Protein AF-A0A662IJX9-F1 (afdb_monomer)

Structure (mmCIF, N/CA/C/O backbone):
data_AF-A0A662IJX9-F1
#
_entry.id   AF-A0A662IJX9-F1
#
loop_
_atom_site.group_PDB
_atom_site.id
_atom_site.type_symbol
_atom_site.label_atom_id
_atom_site.label_alt_id
_atom_site.label_comp_id
_atom_site.label_asym_id
_atom_site.label_entity_id
_atom_site.label_seq_id
_atom_site.pdbx_PDB_ins_code
_atom_site.Cartn_x
_atom_site.Cartn_y
_atom_site.Cartn_z
_atom_site.occupancy
_atom_site.B_iso_or_equiv
_atom_site.auth_seq_id
_atom_site.auth_comp_id
_atom_site.auth_asym_id
_atom_site.auth_atom_id
_atom_site.pdbx_PDB_model_num
ATOM 1 N N . MET A 1 1 ? 21.585 -0.815 -17.573 1.00 58.47 1 MET A N 1
ATOM 2 C CA . MET A 1 1 ? 20.496 -1.356 -16.745 1.00 58.47 1 MET A CA 1
ATOM 3 C C . MET A 1 1 ? 19.668 -2.334 -17.558 1.00 58.47 1 MET A C 1
ATOM 5 O O . MET A 1 1 ? 19.307 -2.007 -18.688 1.00 58.47 1 MET A O 1
ATOM 9 N N . THR A 1 2 ? 19.449 -3.539 -17.035 1.00 69.50 2 THR A N 1
ATOM 10 C CA . THR A 1 2 ? 18.836 -4.675 -17.748 1.00 69.50 2 THR A CA 1
ATOM 11 C C . THR A 1 2 ? 17.418 -4.976 -17.242 1.00 69.50 2 THR A C 1
ATOM 13 O O . THR A 1 2 ? 17.057 -4.595 -16.134 1.00 69.50 2 THR A O 1
ATOM 16 N N . SER A 1 3 ? 16.603 -5.682 -18.041 1.00 74.12 3 SER A N 1
ATOM 17 C CA . SER A 1 3 ? 15.259 -6.160 -17.631 1.00 74.12 3 SER A CA 1
ATOM 18 C C . SER A 1 3 ? 15.310 -6.985 -16.339 1.00 74.12 3 SER A C 1
ATOM 20 O O . SER A 1 3 ? 14.391 -6.9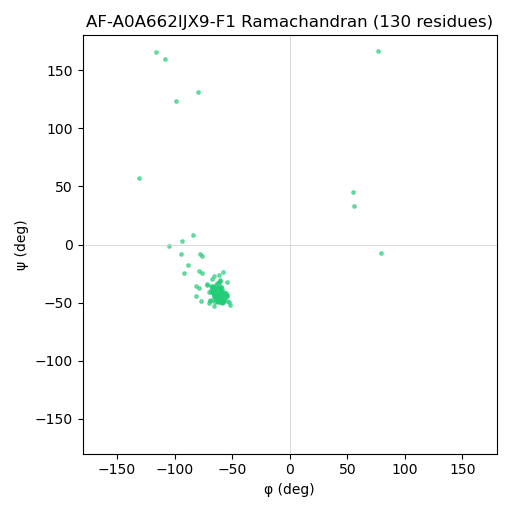37 -15.531 1.00 74.12 3 SER A O 1
ATOM 22 N N . LYS A 1 4 ? 16.415 -7.712 -16.132 1.00 81.88 4 LYS A N 1
ATOM 23 C CA . LYS A 1 4 ? 16.634 -8.572 -14.969 1.00 81.88 4 LYS A CA 1
ATOM 24 C C . LYS A 1 4 ? 16.713 -7.769 -13.663 1.00 81.88 4 LYS A C 1
ATOM 26 O O . LYS A 1 4 ? 16.021 -8.115 -12.718 1.00 81.88 4 LYS A O 1
ATOM 31 N N . GLU A 1 5 ? 17.468 -6.670 -13.654 1.00 86.69 5 GLU A N 1
ATOM 32 C CA . GLU A 1 5 ? 17.620 -5.794 -12.475 1.00 86.69 5 GLU A CA 1
ATOM 33 C C . GLU A 1 5 ? 16.283 -5.155 -12.062 1.00 86.69 5 GLU A C 1
ATOM 35 O O . GLU A 1 5 ? 15.976 -5.046 -10.880 1.00 86.69 5 GLU A O 1
ATOM 40 N N . PHE A 1 6 ? 15.444 -4.775 -13.036 1.00 88.19 6 PHE A N 1
ATOM 41 C CA . PHE A 1 6 ? 14.122 -4.211 -12.744 1.00 88.19 6 PHE A CA 1
ATOM 42 C C . PHE A 1 6 ? 13.170 -5.247 -12.136 1.00 88.19 6 PHE A C 1
ATOM 44 O O . PHE A 1 6 ? 12.411 -4.926 -11.225 1.00 88.19 6 PHE A O 1
ATOM 51 N N . ARG A 1 7 ? 13.212 -6.490 -12.629 1.00 91.31 7 ARG A N 1
ATOM 52 C CA . ARG A 1 7 ? 12.420 -7.595 -12.082 1.00 91.31 7 ARG A CA 1
ATOM 53 C C . ARG A 1 7 ? 12.817 -7.926 -10.647 1.00 91.31 7 ARG A C 1
ATOM 55 O O . ARG A 1 7 ? 11.932 -8.123 -9.825 1.00 91.31 7 ARG A O 1
ATOM 62 N N . GLU A 1 8 ? 14.114 -7.982 -10.361 1.00 92.88 8 GLU A N 1
ATOM 63 C CA . GLU A 1 8 ? 14.629 -8.212 -9.004 1.00 92.88 8 GLU A CA 1
ATOM 64 C C . GLU A 1 8 ? 14.160 -7.098 -8.058 1.00 92.88 8 GLU A C 1
ATOM 66 O O . GLU A 1 8 ? 13.531 -7.387 -7.049 1.00 92.88 8 GLU A O 1
ATOM 71 N N . MET A 1 9 ? 14.286 -5.829 -8.462 1.00 94.19 9 MET A N 1
ATOM 72 C CA . MET A 1 9 ? 13.771 -4.698 -7.679 1.00 94.19 9 MET A CA 1
ATOM 73 C C . MET A 1 9 ? 12.251 -4.769 -7.432 1.00 94.19 9 MET A C 1
ATOM 75 O O . MET A 1 9 ? 11.778 -4.396 -6.360 1.00 94.19 9 MET A O 1
ATOM 79 N N . LEU A 1 10 ? 11.466 -5.211 -8.420 1.00 95.00 10 LEU A N 1
ATOM 80 C CA . LEU A 1 10 ? 10.024 -5.415 -8.249 1.00 95.00 10 LEU A CA 1
ATOM 81 C C . LEU A 1 10 ? 9.713 -6.558 -7.272 1.00 95.00 10 LEU A C 1
ATOM 83 O O . LEU A 1 10 ? 8.739 -6.456 -6.528 1.00 95.00 10 LEU A O 1
ATOM 87 N N . ALA A 1 11 ? 10.517 -7.623 -7.271 1.00 95.62 11 ALA A N 1
ATOM 88 C CA . ALA A 1 11 ? 10.376 -8.726 -6.327 1.00 95.62 11 ALA A CA 1
ATOM 89 C C . ALA A 1 11 ? 10.679 -8.267 -4.892 1.00 95.62 11 ALA A C 1
ATOM 91 O O . ALA A 1 11 ? 9.842 -8.478 -4.017 1.00 95.62 11 ALA A O 1
ATOM 92 N N . ASP A 1 12 ? 11.788 -7.550 -4.688 1.00 96.31 12 ASP A N 1
ATOM 93 C CA . ASP A 1 12 ? 12.164 -6.978 -3.387 1.00 96.31 12 ASP A CA 1
ATOM 94 C C . ASP A 1 12 ? 11.077 -6.022 -2.865 1.00 96.31 12 ASP A C 1
ATOM 96 O O . ASP A 1 12 ? 10.697 -6.050 -1.695 1.00 96.31 12 ASP A O 1
ATOM 100 N N . PHE A 1 13 ? 10.516 -5.195 -3.755 1.00 97.00 13 PHE A N 1
ATOM 101 C CA . PHE A 1 13 ? 9.407 -4.306 -3.411 1.00 97.00 13 PHE A CA 1
ATOM 102 C C . PHE A 1 13 ? 8.183 -5.083 -2.919 1.00 97.00 13 PHE A C 1
ATOM 104 O O . PHE A 1 13 ? 7.569 -4.700 -1.925 1.00 97.00 13 PHE A O 1
ATOM 111 N N . VAL A 1 14 ? 7.806 -6.161 -3.612 1.00 97.00 14 VAL A N 1
ATOM 112 C CA . VAL A 1 14 ? 6.643 -6.975 -3.231 1.00 97.00 14 VAL A CA 1
ATOM 113 C C . VAL A 1 14 ? 6.882 -7.730 -1.928 1.00 97.00 14 VAL A C 1
ATOM 115 O O . VAL A 1 14 ? 5.951 -7.846 -1.135 1.00 97.00 14 VAL A O 1
ATOM 118 N N . GLU A 1 15 ? 8.106 -8.189 -1.671 1.00 97.50 15 GLU A N 1
ATOM 119 C CA . GLU A 1 15 ? 8.466 -8.833 -0.405 1.00 97.50 15 GLU A CA 1
ATOM 120 C C . GLU A 1 15 ? 8.234 -7.898 0.793 1.00 97.50 15 GLU A C 1
ATOM 122 O O . GLU A 1 15 ? 7.660 -8.315 1.800 1.00 97.50 15 GLU A O 1
ATOM 127 N N . GLU A 1 16 ? 8.585 -6.612 0.671 1.00 97.50 16 GLU A N 1
ATOM 128 C CA . GLU A 1 16 ? 8.284 -5.615 1.707 1.00 97.50 16 GLU A CA 1
ATOM 129 C C . GLU A 1 16 ? 6.810 -5.167 1.716 1.00 97.50 16 GLU A C 1
ATOM 131 O O . GLU A 1 16 ? 6.298 -4.726 2.749 1.00 97.50 16 GLU A O 1
ATOM 136 N N . PHE A 1 17 ? 6.107 -5.276 0.586 1.00 98.06 17 PHE A N 1
ATOM 137 C CA . PHE A 1 17 ? 4.718 -4.840 0.456 1.00 98.06 17 PHE A CA 1
ATOM 138 C C . PHE A 1 17 ? 3.702 -5.859 0.990 1.00 98.06 17 PHE A C 1
ATOM 140 O O . PHE A 1 17 ? 2.692 -5.472 1.582 1.00 98.06 17 PHE A O 1
ATOM 147 N N . ASP A 1 18 ? 3.965 -7.155 0.833 1.00 98.06 18 ASP A N 1
ATOM 148 C CA . ASP A 1 18 ? 3.066 -8.238 1.249 1.00 98.06 18 ASP A CA 1
ATOM 149 C C . ASP A 1 18 ? 2.672 -8.179 2.741 1.00 98.06 18 ASP A C 1
ATOM 151 O O . ASP A 1 18 ? 1.479 -8.289 3.048 1.00 98.06 18 ASP A O 1
ATOM 155 N N . PRO A 1 19 ? 3.595 -7.930 3.691 1.00 98.19 19 PRO A N 1
ATOM 156 C CA . PRO A 1 19 ? 3.233 -7.735 5.096 1.00 98.19 19 PRO A CA 1
ATOM 157 C C . PRO A 1 19 ? 2.288 -6.547 5.327 1.00 98.19 19 PRO A C 1
ATOM 159 O O . PRO A 1 19 ? 1.457 -6.579 6.234 1.00 98.19 19 PRO A O 1
ATOM 162 N N . ILE A 1 20 ? 2.369 -5.501 4.498 1.00 98.56 20 ILE A N 1
ATOM 163 C CA . ILE A 1 20 ? 1.464 -4.346 4.578 1.00 98.56 20 ILE A CA 1
ATOM 164 C C . ILE A 1 20 ? 0.056 -4.756 4.135 1.00 98.56 20 ILE A C 1
ATOM 166 O O . ILE A 1 20 ? -0.921 -4.382 4.784 1.00 98.56 20 ILE A O 1
ATOM 170 N N . LEU A 1 21 ? -0.072 -5.571 3.082 1.00 98.50 21 LEU A N 1
ATOM 171 C CA . LEU A 1 21 ? -1.366 -6.116 2.652 1.00 98.50 21 LEU A CA 1
ATOM 172 C C . LEU A 1 21 ? -2.013 -6.978 3.744 1.00 98.50 21 LEU A C 1
ATOM 174 O O . LEU A 1 21 ? -3.213 -6.859 3.987 1.00 98.50 21 LEU A O 1
ATOM 178 N N . GLN A 1 22 ? -1.223 -7.775 4.465 1.00 98.50 22 GLN A N 1
ATOM 179 C CA . GLN A 1 22 ? -1.721 -8.538 5.617 1.00 98.50 22 GLN A CA 1
ATOM 180 C C . GLN A 1 22 ? -2.233 -7.616 6.733 1.00 98.50 22 GLN A C 1
ATOM 182 O O . GLN A 1 22 ? -3.246 -7.910 7.367 1.00 98.50 22 GLN A O 1
ATOM 187 N N . LYS A 1 23 ? -1.582 -6.467 6.952 1.00 98.56 23 LYS A N 1
ATOM 188 C CA . LYS A 1 23 ? -2.050 -5.457 7.911 1.00 98.56 23 LYS A CA 1
ATOM 189 C C . LYS A 1 23 ? -3.374 -4.828 7.492 1.00 98.56 23 LYS A C 1
ATOM 191 O O . LYS A 1 23 ? -4.220 -4.605 8.355 1.00 98.56 23 LYS A O 1
ATOM 196 N N . PHE A 1 24 ? -3.596 -4.591 6.197 1.00 98.50 24 PHE A N 1
ATOM 197 C CA . PHE A 1 24 ? -4.913 -4.176 5.698 1.00 98.50 24 PHE A CA 1
ATOM 198 C C . PHE A 1 24 ? -5.994 -5.204 6.042 1.00 98.50 24 PHE A C 1
ATOM 200 O O . PHE A 1 24 ? -7.014 -4.837 6.619 1.00 98.50 24 PHE A O 1
ATOM 207 N N . GLU A 1 25 ? -5.762 -6.487 5.762 1.00 98.44 25 GLU A N 1
ATOM 208 C CA . GLU A 1 25 ? -6.704 -7.560 6.116 1.00 98.44 25 GLU A CA 1
ATOM 209 C C . GLU A 1 25 ? -6.962 -7.613 7.631 1.00 98.44 25 GLU A C 1
ATOM 211 O O . GLU A 1 25 ? -8.104 -7.757 8.082 1.00 98.44 25 GLU A O 1
ATOM 216 N N . GLU A 1 26 ? -5.906 -7.446 8.432 1.00 98.50 26 GLU A N 1
ATOM 217 C CA . GLU A 1 26 ? -5.990 -7.394 9.890 1.00 98.50 26 GLU A CA 1
ATOM 218 C C . GLU A 1 26 ? -6.851 -6.212 10.363 1.00 98.50 26 GLU A C 1
ATOM 220 O O . GLU A 1 26 ? -7.733 -6.391 11.210 1.00 98.50 26 GLU A O 1
ATOM 225 N N . PHE A 1 27 ? -6.646 -5.027 9.782 1.00 98.44 27 PHE A N 1
ATOM 226 C CA . PHE A 1 27 ? -7.444 -3.838 10.063 1.00 98.44 27 PHE A CA 1
ATOM 227 C C . PHE A 1 27 ? -8.914 -4.047 9.690 1.00 98.44 27 PHE A C 1
ATOM 229 O O . PHE A 1 27 ? -9.785 -3.787 10.515 1.00 98.44 27 PHE A O 1
ATOM 236 N N . LEU A 1 28 ? -9.211 -4.562 8.496 1.00 98.06 28 LEU A N 1
ATOM 237 C CA . LEU A 1 28 ? -10.589 -4.774 8.039 1.00 98.06 28 LEU A CA 1
ATOM 238 C C . LEU A 1 28 ? -11.353 -5.754 8.940 1.00 98.06 28 LEU A C 1
ATOM 240 O O .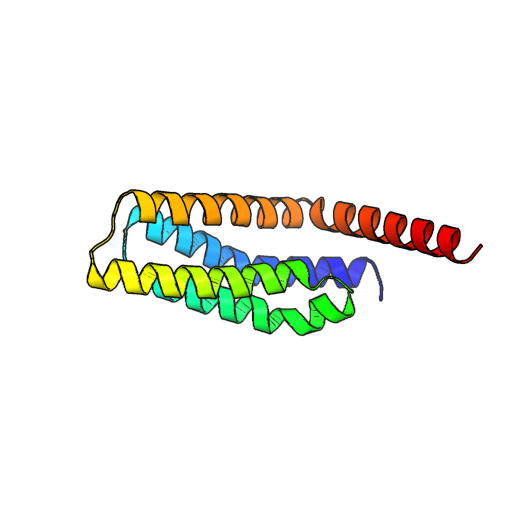 LEU A 1 28 ? -12.549 -5.587 9.192 1.00 98.06 28 LEU A O 1
ATOM 244 N N . LYS A 1 29 ? -10.645 -6.737 9.506 1.00 98.00 29 LYS A N 1
ATOM 245 C CA . LYS A 1 29 ? -11.209 -7.697 10.457 1.00 98.00 29 LYS A CA 1
ATOM 246 C C . LYS A 1 29 ? -11.388 -7.119 11.862 1.00 98.00 29 LYS A C 1
ATOM 248 O O . LYS A 1 29 ? -12.440 -7.315 12.470 1.00 98.00 29 LYS A O 1
ATOM 253 N N . LYS A 1 30 ? -10.355 -6.471 12.410 1.00 97.75 30 LYS A N 1
ATOM 254 C CA . LYS A 1 30 ? -10.311 -6.048 13.824 1.00 97.75 30 LYS A CA 1
ATOM 255 C C . LYS A 1 30 ? -10.829 -4.633 14.061 1.00 97.75 30 LYS A C 1
ATOM 257 O O . LYS A 1 30 ? -11.280 -4.340 15.162 1.00 97.75 30 LYS A O 1
ATOM 262 N N . LYS A 1 31 ? -10.778 -3.779 13.038 1.00 96.81 31 LYS A N 1
ATOM 263 C CA . LYS A 1 31 ? -11.130 -2.352 13.073 1.00 96.81 31 LYS A CA 1
ATOM 264 C C . LYS A 1 31 ? -10.345 -1.611 14.156 1.00 96.81 31 LYS A C 1
ATOM 266 O O . LYS A 1 31 ? -10.897 -0.836 14.930 1.00 96.81 31 LYS A O 1
ATOM 271 N N . ASP A 1 32 ? -9.047 -1.889 14.218 1.00 97.62 32 ASP A N 1
ATOM 272 C CA . ASP A 1 32 ? -8.136 -1.335 15.216 1.00 97.62 32 ASP A CA 1
ATOM 273 C C . ASP A 1 32 ? -7.359 -0.140 14.638 1.00 97.62 32 ASP A C 1
ATOM 275 O O . ASP A 1 32 ? -6.683 -0.243 13.612 1.00 97.62 32 ASP A O 1
ATOM 279 N N . LEU A 1 33 ? -7.455 1.012 15.304 1.00 97.12 33 LEU A N 1
ATOM 280 C CA . LEU A 1 33 ? -6.807 2.251 14.873 1.00 97.12 33 LEU A CA 1
ATOM 281 C C . LEU A 1 33 ? -5.279 2.196 14.911 1.00 97.12 33 LEU A C 1
ATOM 283 O O . LEU A 1 33 ? -4.634 2.929 14.157 1.00 97.12 33 LEU A O 1
ATOM 287 N N . ASP A 1 34 ? -4.690 1.370 15.772 1.00 98.06 34 ASP A N 1
ATOM 288 C CA . ASP A 1 34 ? -3.238 1.240 15.824 1.00 98.06 34 ASP A CA 1
ATOM 289 C C . ASP A 1 34 ? -2.719 0.485 14.596 1.00 98.06 34 ASP A C 1
ATOM 291 O O . ASP A 1 34 ? -1.700 0.883 14.029 1.00 98.06 34 ASP A O 1
ATOM 295 N N . ILE A 1 35 ? -3.487 -0.484 14.084 1.00 98.56 35 ILE A N 1
ATOM 296 C CA . ILE A 1 35 ? -3.186 -1.165 12.816 1.00 98.56 35 ILE A CA 1
ATOM 297 C C . ILE A 1 35 ? -3.302 -0.185 11.642 1.00 98.56 35 ILE A C 1
ATOM 299 O O . ILE A 1 35 ? -2.412 -0.126 10.798 1.00 98.56 35 ILE A O 1
ATOM 303 N N . ALA A 1 36 ? -4.348 0.648 11.607 1.00 98.12 36 ALA A N 1
ATOM 304 C CA . ALA A 1 36 ? -4.496 1.687 10.581 1.00 98.12 36 ALA A CA 1
ATOM 305 C C . ALA A 1 36 ? -3.307 2.671 10.558 1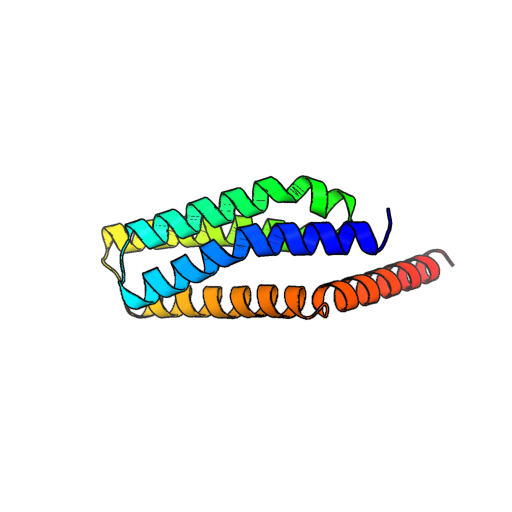.00 98.12 36 ALA A C 1
ATOM 307 O O . ALA A 1 36 ? -2.797 3.035 9.493 1.00 98.12 36 ALA A O 1
ATOM 308 N N . ARG A 1 37 ? -2.812 3.061 11.741 1.00 98.31 37 ARG A N 1
ATOM 309 C CA . ARG A 1 37 ? -1.623 3.917 11.878 1.00 98.31 37 ARG A CA 1
ATOM 310 C C . ARG A 1 37 ? -0.348 3.210 11.413 1.00 98.31 37 ARG A C 1
ATOM 312 O O . ARG A 1 37 ? 0.507 3.838 10.779 1.00 98.31 37 ARG A O 1
ATOM 319 N N . GLU A 1 38 ? -0.219 1.924 11.726 1.00 98.50 38 GLU A N 1
ATOM 320 C CA . GLU A 1 38 ? 0.900 1.088 11.294 1.00 98.50 38 GLU A CA 1
ATOM 321 C C . GLU A 1 38 ? 0.941 0.983 9.763 1.00 98.50 38 GLU A C 1
ATOM 323 O O . GLU A 1 38 ? 1.972 1.303 9.171 1.00 98.50 38 GLU A O 1
ATOM 328 N N . ILE A 1 39 ? -0.191 0.676 9.114 1.00 98.69 39 ILE A N 1
ATOM 329 C CA . ILE A 1 39 ? -0.331 0.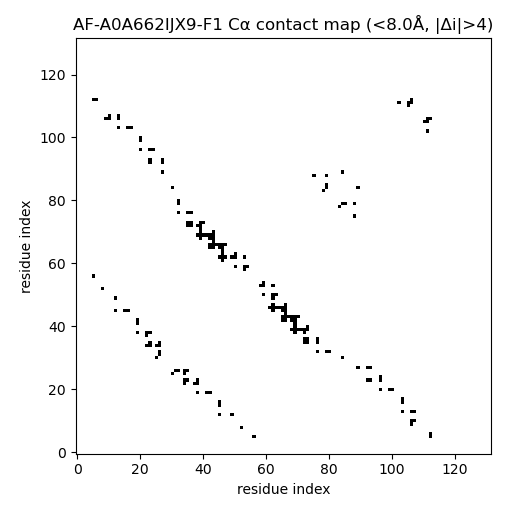642 7.646 1.00 98.69 39 ILE A CA 1
ATOM 330 C C . ILE A 1 39 ? 0.172 1.944 7.017 1.00 98.69 39 ILE A C 1
ATOM 332 O O . ILE A 1 39 ? 1.020 1.913 6.125 1.00 98.69 39 ILE A O 1
ATOM 336 N N . SER A 1 40 ? -0.315 3.092 7.501 1.00 98.56 40 SER A N 1
ATOM 337 C CA . SER A 1 40 ? 0.116 4.411 7.020 1.00 98.56 40 SER A CA 1
ATOM 338 C C . SER A 1 40 ? 1.639 4.561 7.072 1.00 98.56 40 SER A C 1
ATOM 340 O O . SER A 1 40 ? 2.273 4.966 6.099 1.00 98.56 40 SER A O 1
ATOM 342 N N . SER A 1 41 ? 2.232 4.227 8.218 1.00 98.56 41 SER A N 1
ATOM 343 C CA . SER A 1 41 ? 3.669 4.392 8.455 1.00 98.56 41 SER A CA 1
ATOM 344 C C . SER A 1 41 ? 4.502 3.467 7.564 1.00 98.56 41 SER A C 1
ATOM 346 O O . SER A 1 41 ? 5.516 3.892 7.009 1.00 98.56 41 SER A O 1
ATOM 348 N N . LEU A 1 42 ? 4.053 2.222 7.389 1.00 98.56 42 LEU A N 1
ATOM 349 C CA . LEU A 1 42 ? 4.701 1.236 6.530 1.00 98.56 42 LEU A CA 1
ATOM 350 C C . LEU A 1 42 ? 4.642 1.642 5.053 1.00 98.56 42 LEU A C 1
ATOM 352 O O . LEU A 1 42 ? 5.661 1.567 4.374 1.00 98.56 42 LEU A O 1
ATOM 356 N N . LEU A 1 43 ? 3.505 2.150 4.567 1.00 98.56 43 LEU A N 1
ATOM 357 C CA . LEU A 1 43 ? 3.364 2.628 3.185 1.00 98.56 43 LEU A CA 1
ATOM 358 C C . LEU A 1 43 ? 4.267 3.828 2.882 1.00 98.56 43 LEU A C 1
ATOM 360 O O . LEU A 1 43 ? 4.939 3.855 1.849 1.00 98.56 43 LEU A O 1
ATOM 364 N N . ILE A 1 44 ? 4.323 4.801 3.799 1.00 98.62 44 ILE A N 1
ATOM 365 C CA . ILE A 1 44 ? 5.226 5.955 3.687 1.00 98.62 44 ILE A CA 1
ATOM 366 C C . ILE A 1 44 ? 6.674 5.473 3.599 1.00 98.62 44 ILE A C 1
ATOM 368 O O . ILE A 1 44 ? 7.419 5.907 2.718 1.00 98.62 44 ILE A O 1
ATOM 372 N N . ARG A 1 45 ? 7.065 4.556 4.492 1.00 98.31 45 ARG A N 1
ATOM 373 C CA . ARG A 1 45 ? 8.416 3.997 4.519 1.00 98.31 45 ARG A CA 1
ATOM 374 C C . ARG A 1 45 ? 8.736 3.247 3.228 1.00 98.31 45 ARG A C 1
ATOM 376 O O . ARG A 1 45 ? 9.773 3.530 2.641 1.00 98.31 45 ARG A O 1
ATOM 383 N N . LEU A 1 46 ? 7.851 2.365 2.767 1.00 97.94 46 LEU A N 1
ATOM 384 C CA . LEU A 1 46 ? 8.024 1.606 1.526 1.00 97.94 46 LEU A CA 1
ATOM 385 C C . LEU A 1 46 ? 8.224 2.545 0.328 1.00 97.94 46 LEU A C 1
ATOM 387 O O . LEU A 1 46 ? 9.170 2.388 -0.445 1.00 97.94 46 LEU A O 1
ATOM 391 N N . GLY A 1 47 ? 7.375 3.572 0.212 1.00 96.94 47 GLY A N 1
ATOM 392 C CA . GLY A 1 47 ? 7.481 4.579 -0.840 1.00 96.94 47 GLY A CA 1
ATOM 393 C C . GLY A 1 47 ? 8.833 5.296 -0.841 1.00 96.94 47 GLY A C 1
ATOM 394 O O . GLY A 1 47 ? 9.439 5.447 -1.899 1.00 96.94 47 GLY A O 1
ATOM 395 N N . ILE A 1 48 ? 9.342 5.686 0.332 1.00 97.12 48 ILE A N 1
ATOM 396 C CA . ILE A 1 48 ? 10.645 6.356 0.471 1.00 97.12 48 ILE A CA 1
ATOM 397 C C . ILE A 1 48 ? 11.805 5.397 0.169 1.00 97.12 48 ILE A C 1
ATOM 399 O O . ILE A 1 48 ? 12.700 5.758 -0.598 1.00 97.12 48 ILE A O 1
ATOM 403 N N . SER A 1 49 ? 11.789 4.187 0.739 1.00 96.81 49 SER A N 1
ATOM 404 C CA . SER A 1 49 ? 12.872 3.199 0.615 1.00 96.81 49 SER A CA 1
ATOM 405 C C . SER A 1 49 ? 13.183 2.867 -0.843 1.00 96.81 49 SER A C 1
ATOM 407 O O . SER A 1 49 ? 14.346 2.808 -1.237 1.00 96.81 49 SER A O 1
ATOM 409 N N . PHE A 1 50 ? 12.144 2.716 -1.665 1.00 95.44 50 PHE A N 1
ATOM 410 C CA . PHE A 1 50 ? 12.284 2.307 -3.060 1.00 95.44 50 PHE A CA 1
ATOM 411 C C . PHE A 1 50 ? 12.339 3.477 -4.048 1.00 95.44 50 PHE A C 1
ATOM 413 O O . PHE A 1 50 ? 12.642 3.268 -5.225 1.00 95.44 50 PHE A O 1
ATOM 420 N N . GLN A 1 51 ? 12.089 4.717 -3.605 1.00 92.94 51 GLN A N 1
ATOM 421 C CA . GLN A 1 51 ? 11.966 5.880 -4.493 1.00 92.94 51 GLN A CA 1
ATOM 422 C C . GLN A 1 51 ? 13.187 6.058 -5.399 1.00 92.94 51 GLN A C 1
ATOM 424 O O . GLN A 1 51 ? 13.044 6.338 -6.591 1.00 92.94 51 GLN A O 1
ATOM 429 N N . ARG A 1 52 ? 14.393 5.917 -4.837 1.00 91.44 52 ARG A N 1
ATOM 430 C CA . ARG A 1 52 ? 15.638 6.087 -5.590 1.00 91.44 52 ARG A CA 1
ATOM 431 C C . ARG A 1 52 ? 15.783 5.008 -6.661 1.00 91.44 52 ARG A C 1
ATOM 433 O O . ARG A 1 52 ? 15.935 5.361 -7.828 1.00 91.44 52 ARG A O 1
ATOM 440 N N . SER A 1 53 ? 15.673 3.739 -6.276 1.00 90.88 53 SER A N 1
ATOM 441 C CA . SER A 1 53 ? 15.821 2.598 -7.185 1.00 90.88 53 SER A CA 1
ATOM 442 C C . SER A 1 53 ? 14.809 2.685 -8.330 1.00 90.88 53 SER A C 1
ATOM 444 O O . SER A 1 53 ? 15.172 2.691 -9.502 1.00 90.88 53 SER A O 1
ATOM 446 N N . PHE A 1 54 ? 13.535 2.930 -8.023 1.00 91.31 54 PHE A N 1
ATOM 447 C CA . PHE A 1 54 ? 12.499 3.081 -9.047 1.00 91.31 54 PHE A CA 1
ATOM 448 C C . PHE A 1 54 ? 12.719 4.296 -9.960 1.00 91.31 54 PHE A C 1
ATOM 450 O O . PHE A 1 54 ? 12.432 4.239 -11.161 1.00 91.31 54 PHE A O 1
ATOM 457 N N . LYS A 1 55 ? 13.262 5.400 -9.432 1.00 89.38 55 LYS A N 1
ATOM 458 C CA . LYS A 1 55 ? 13.610 6.583 -10.231 1.00 89.38 55 LYS A CA 1
ATOM 459 C C . LYS A 1 55 ? 14.758 6.308 -11.203 1.00 89.38 55 LYS A C 1
ATOM 461 O O . LYS A 1 55 ? 14.701 6.803 -12.327 1.00 89.38 55 LYS A O 1
ATOM 466 N N . GLU A 1 56 ? 15.748 5.504 -10.820 1.00 88.56 56 GLU A N 1
ATOM 467 C CA . GLU A 1 56 ? 16.832 5.066 -11.715 1.00 88.56 56 GLU A CA 1
ATOM 468 C C . GLU A 1 56 ? 16.270 4.271 -12.912 1.00 88.56 56 GLU A C 1
ATOM 470 O O . GLU A 1 56 ? 16.731 4.429 -14.043 1.00 88.56 56 GLU A O 1
ATOM 475 N N . HIS A 1 57 ? 15.163 3.549 -12.711 1.00 84.50 57 HIS A N 1
ATOM 476 C CA . HIS A 1 57 ? 14.394 2.881 -13.769 1.00 84.50 57 HIS A CA 1
ATOM 477 C C . HIS A 1 57 ? 13.371 3.781 -14.491 1.00 84.50 57 HIS A C 1
ATOM 479 O O . HIS A 1 57 ? 12.597 3.292 -15.309 1.00 84.50 57 HIS A O 1
ATOM 485 N N . SER A 1 58 ? 13.355 5.099 -14.250 1.00 83.50 58 SER A N 1
ATOM 486 C CA . SER A 1 58 ? 12.347 6.031 -14.797 1.00 83.50 58 SER A CA 1
ATOM 487 C C . SER A 1 58 ? 10.896 5.637 -14.467 1.00 83.50 58 SER A C 1
ATOM 489 O O . SER A 1 58 ? 9.979 5.868 -15.263 1.00 83.50 58 SER A O 1
ATOM 491 N N . HIS A 1 59 ? 10.683 5.041 -13.290 1.00 82.56 59 HIS A N 1
ATOM 492 C CA . HIS A 1 59 ? 9.402 4.485 -12.857 1.00 82.56 59 HIS A CA 1
ATOM 493 C C . HIS A 1 59 ? 8.989 4.944 -11.451 1.00 82.56 59 HIS A C 1
ATOM 495 O O . HIS A 1 59 ? 8.743 4.146 -10.562 1.00 82.56 59 HIS A O 1
ATOM 501 N N . SER A 1 60 ? 8.882 6.249 -11.211 1.00 85.88 60 SER A N 1
ATOM 502 C CA . SER A 1 60 ? 8.616 6.777 -9.860 1.00 85.88 60 SER A CA 1
ATOM 503 C C . SER A 1 60 ? 7.160 6.683 -9.386 1.00 85.88 60 SER A C 1
ATOM 505 O O . SER A 1 60 ? 6.877 7.014 -8.236 1.00 85.88 60 SER A O 1
ATOM 507 N N . VAL A 1 61 ? 6.222 6.303 -10.260 1.00 90.81 61 VAL A N 1
ATOM 508 C CA . VAL A 1 61 ? 4.786 6.381 -9.947 1.00 90.81 61 VAL A CA 1
ATOM 509 C C . VAL A 1 61 ? 4.387 5.401 -8.847 1.00 90.81 61 VAL A C 1
ATOM 511 O O . VAL A 1 61 ? 3.665 5.796 -7.945 1.00 90.81 61 VAL A O 1
ATOM 514 N N . LEU A 1 62 ? 4.912 4.170 -8.855 1.00 93.25 62 LEU A N 1
ATOM 515 C CA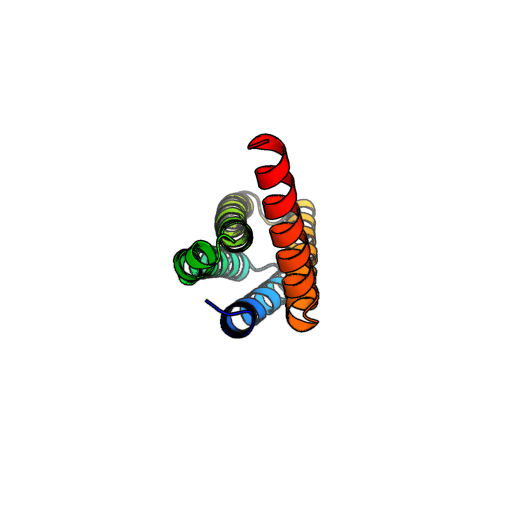 . LEU A 1 62 ? 4.539 3.158 -7.861 1.00 93.25 62 LEU A CA 1
ATOM 516 C C . LEU A 1 62 ? 4.922 3.592 -6.443 1.00 93.25 62 LEU A C 1
ATOM 518 O O . LEU A 1 62 ? 4.093 3.590 -5.538 1.00 93.25 62 LEU A O 1
ATOM 522 N N . THR A 1 63 ? 6.168 4.031 -6.271 1.00 95.25 63 THR A N 1
ATOM 523 C CA . THR A 1 63 ? 6.694 4.485 -4.980 1.00 95.25 63 THR A CA 1
ATOM 524 C C . THR A 1 63 ? 6.008 5.762 -4.500 1.00 95.25 63 THR A C 1
ATOM 526 O O . THR A 1 63 ? 5.743 5.904 -3.309 1.00 95.25 63 THR A O 1
ATOM 529 N N . ALA A 1 64 ? 5.671 6.672 -5.423 1.00 95.50 64 ALA A N 1
ATOM 530 C CA . ALA A 1 64 ? 4.905 7.874 -5.102 1.00 95.50 64 ALA A CA 1
ATOM 531 C C . ALA A 1 64 ? 3.483 7.526 -4.638 1.00 95.50 64 ALA A C 1
ATOM 533 O O . ALA A 1 64 ? 3.041 8.041 -3.617 1.00 95.50 64 ALA A O 1
ATOM 534 N N . SER A 1 65 ? 2.803 6.597 -5.318 1.00 96.00 65 SER A N 1
ATOM 535 C CA . SER A 1 65 ? 1.465 6.147 -4.926 1.00 96.00 65 SER A CA 1
ATOM 536 C C . SER A 1 65 ? 1.441 5.508 -3.536 1.00 96.00 65 SER A C 1
ATOM 538 O O . SER A 1 65 ? 0.514 5.778 -2.777 1.00 96.00 65 SER A O 1
ATOM 540 N N . MET A 1 66 ? 2.460 4.720 -3.162 1.00 97.56 66 MET A N 1
ATOM 541 C CA . MET A 1 66 ? 2.566 4.181 -1.795 1.00 97.56 66 MET A CA 1
ATOM 542 C C . MET A 1 66 ? 2.705 5.297 -0.759 1.00 97.56 66 MET A C 1
ATOM 544 O O . MET A 1 66 ? 1.970 5.331 0.227 1.00 97.56 66 MET A O 1
ATOM 548 N N . TYR A 1 67 ? 3.615 6.241 -1.010 1.00 98.12 67 TYR A N 1
ATOM 549 C CA . TYR A 1 67 ? 3.848 7.373 -0.120 1.00 98.12 67 TYR A CA 1
ATOM 550 C C . TYR A 1 67 ? 2.586 8.227 0.067 1.00 98.12 67 TYR A C 1
ATOM 552 O O . TYR A 1 67 ?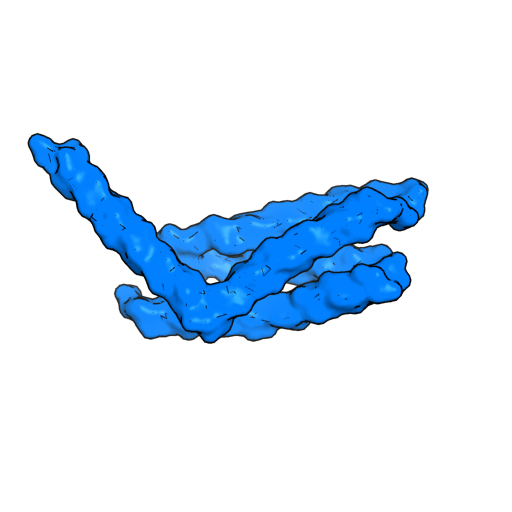 2.177 8.501 1.197 1.00 98.12 67 TYR A O 1
ATOM 560 N N . GLU A 1 68 ? 1.932 8.602 -1.033 1.00 98.06 68 GLU A N 1
ATOM 561 C CA . GLU A 1 68 ? 0.708 9.404 -1.017 1.00 98.06 68 GLU A CA 1
ATOM 562 C C . GLU A 1 68 ? -0.441 8.679 -0.313 1.00 98.06 68 GLU A C 1
ATOM 564 O O . GLU A 1 68 ? -1.118 9.276 0.525 1.00 98.06 68 GLU A O 1
ATOM 569 N N . ALA A 1 69 ? -0.640 7.387 -0.586 1.00 98.19 69 ALA A N 1
ATOM 570 C CA . ALA A 1 69 ? -1.662 6.601 0.095 1.00 98.19 69 ALA A CA 1
ATOM 571 C C . ALA A 1 69 ? -1.409 6.517 1.602 1.00 98.19 69 ALA A C 1
ATOM 573 O O . ALA A 1 69 ? -2.344 6.673 2.386 1.00 98.19 69 ALA A O 1
ATOM 574 N N . GLY A 1 70 ? -0.152 6.340 2.019 1.00 98.56 70 GLY A N 1
ATOM 575 C CA . GLY A 1 70 ? 0.214 6.354 3.430 1.00 98.56 70 GLY A CA 1
ATOM 576 C C . GLY A 1 70 ? -0.127 7.686 4.109 1.00 98.56 70 GLY A C 1
ATOM 577 O O . GLY A 1 70 ? -0.749 7.686 5.171 1.00 98.56 70 GLY A O 1
ATOM 578 N N . LEU A 1 71 ? 0.154 8.826 3.465 1.00 98.56 71 LEU A N 1
ATOM 579 C CA . LEU A 1 71 ? -0.257 10.143 3.973 1.00 98.56 71 LEU A CA 1
ATOM 580 C C . LEU A 1 71 ? -1.782 10.268 4.101 1.00 98.56 71 LEU A C 1
ATOM 582 O O . LEU A 1 71 ? -2.281 10.701 5.140 1.00 98.56 71 LEU A O 1
ATOM 586 N N . ARG A 1 72 ? -2.533 9.845 3.080 1.00 98.38 72 ARG A N 1
ATOM 587 C CA . ARG A 1 72 ? -4.004 9.903 3.097 1.00 98.38 72 ARG A CA 1
ATOM 588 C C . ARG A 1 72 ? -4.614 8.991 4.159 1.00 98.38 72 ARG A C 1
ATOM 590 O O . ARG A 1 72 ? -5.563 9.382 4.834 1.00 98.38 72 ARG A O 1
ATOM 597 N N . ILE A 1 73 ? -4.055 7.798 4.354 1.00 98.44 73 ILE A N 1
ATOM 598 C CA . ILE A 1 73 ? -4.454 6.891 5.436 1.00 98.44 73 ILE A CA 1
ATOM 599 C C . ILE A 1 73 ? -4.145 7.514 6.798 1.00 98.44 73 ILE A C 1
ATOM 601 O O . ILE A 1 73 ? -4.976 7.413 7.698 1.00 98.44 73 ILE A O 1
ATOM 605 N N . SER A 1 74 ? -3.012 8.204 6.956 1.00 98.44 74 SER A N 1
ATOM 606 C CA . SER A 1 74 ? -2.690 8.941 8.186 1.00 98.44 74 SER A CA 1
ATOM 607 C C . SER A 1 74 ? -3.742 10.007 8.501 1.00 98.44 74 SER A C 1
ATOM 609 O O . SER A 1 74 ? -4.303 10.031 9.601 1.00 98.44 74 SER A O 1
ATOM 611 N N . GLU A 1 75 ? -4.073 10.850 7.514 1.00 98.12 75 GLU A N 1
ATOM 612 C CA . GLU A 1 75 ? -5.127 11.867 7.618 1.00 98.12 75 GLU A CA 1
ATOM 613 C C . GLU A 1 75 ? -6.459 11.229 8.033 1.00 98.12 75 GLU A C 1
ATOM 615 O O . GLU A 1 75 ? -7.092 11.663 9.000 1.00 98.12 75 GLU A O 1
ATOM 620 N N . ARG A 1 76 ? -6.853 10.145 7.354 1.00 97.94 76 ARG A N 1
ATOM 621 C CA . ARG A 1 76 ? -8.105 9.435 7.629 1.00 97.94 76 ARG A CA 1
ATOM 622 C C . ARG A 1 76 ? -8.129 8.811 9.023 1.00 97.94 76 ARG A C 1
ATOM 624 O O . ARG A 1 76 ? -9.106 8.979 9.749 1.00 97.94 76 ARG A O 1
ATOM 631 N N . THR A 1 77 ? -7.038 8.171 9.433 1.00 98.19 77 THR A N 1
ATOM 632 C CA . THR A 1 77 ? -6.891 7.541 10.756 1.00 98.19 77 THR A CA 1
ATOM 633 C C . THR A 1 77 ? -7.024 8.570 11.879 1.00 98.19 77 THR A C 1
ATOM 635 O O . THR A 1 77 ? -7.663 8.303 12.899 1.00 98.19 77 THR A O 1
ATOM 638 N N . ASN A 1 78 ? -6.488 9.780 11.692 1.00 97.88 78 ASN A N 1
ATOM 639 C CA . ASN A 1 78 ? -6.645 10.868 12.660 1.00 97.88 78 ASN A CA 1
ATOM 640 C C . ASN A 1 78 ? -8.104 11.329 12.785 1.00 97.88 78 ASN A C 1
ATOM 642 O O . ASN A 1 78 ? -8.572 11.572 13.898 1.00 97.88 78 ASN A O 1
ATOM 646 N N . LEU A 1 79 ? -8.850 11.388 11.677 1.00 97.56 79 LEU A N 1
ATOM 647 C CA . LEU A 1 79 ? -10.287 11.675 11.718 1.00 97.56 79 LEU A CA 1
ATOM 648 C C . LEU A 1 79 ? -11.056 10.571 12.455 1.00 97.56 79 LEU A C 1
ATOM 650 O O . LEU A 1 79 ? -11.899 10.877 13.300 1.00 97.56 79 LEU A O 1
ATOM 654 N N . MET A 1 80 ? -10.736 9.301 12.187 1.00 97.94 80 MET A N 1
ATOM 655 C CA . MET A 1 80 ? -11.345 8.141 12.853 1.00 97.94 80 MET A CA 1
ATOM 656 C C . MET A 1 80 ? -11.084 8.144 14.364 1.00 97.94 80 MET A C 1
ATOM 658 O O . MET A 1 80 ? -11.982 7.830 15.141 1.00 97.94 80 MET A O 1
ATOM 662 N N . LYS A 1 81 ? -9.891 8.568 14.801 1.00 97.19 81 LYS A N 1
ATOM 663 C CA . LYS A 1 81 ? -9.564 8.727 16.227 1.00 97.19 81 LYS A CA 1
ATOM 664 C C . LYS A 1 81 ? -10.491 9.721 16.935 1.00 97.19 81 LYS A C 1
ATOM 666 O O . LYS A 1 81 ? -10.819 9.515 18.097 1.00 97.19 81 LYS A O 1
ATOM 671 N N . ILE A 1 82 ? -10.900 10.789 16.250 1.00 97.12 82 ILE A N 1
ATOM 672 C CA . ILE A 1 82 ? -11.755 11.841 16.821 1.00 97.12 82 ILE A CA 1
ATOM 673 C C . ILE A 1 82 ? -13.231 11.426 16.802 1.00 97.12 82 ILE A C 1
ATOM 675 O O . ILE A 1 82 ? -13.946 11.646 17.775 1.00 97.12 82 ILE A O 1
ATOM 679 N N . ARG A 1 83 ? -13.702 10.849 15.689 1.00 96.81 83 ARG A N 1
ATOM 680 C CA . ARG A 1 83 ? -15.139 10.630 15.431 1.00 96.81 83 ARG A CA 1
ATOM 681 C C . ARG A 1 83 ? -15.613 9.181 15.589 1.00 96.81 83 ARG A C 1
ATOM 683 O O . ARG A 1 83 ? -16.794 8.919 15.359 1.00 96.81 83 ARG A O 1
ATOM 690 N N . GLY A 1 84 ? -14.705 8.264 15.919 1.00 97.19 84 GLY A N 1
ATOM 691 C CA . GLY A 1 84 ? -14.916 6.822 15.812 1.00 97.19 84 GLY A CA 1
ATOM 692 C C . GLY A 1 84 ? -14.817 6.313 14.369 1.00 97.19 84 GLY A C 1
ATOM 693 O O . GLY A 1 84 ? -14.827 7.088 13.411 1.00 97.19 84 GLY A O 1
ATOM 694 N N . ILE A 1 85 ? -14.725 4.990 14.219 1.00 97.25 85 ILE A N 1
ATOM 695 C CA . ILE A 1 85 ? -14.692 4.315 12.915 1.00 97.25 85 ILE A CA 1
ATOM 696 C C . ILE A 1 85 ? -16.113 4.208 12.360 1.00 97.25 85 ILE A C 1
ATOM 698 O O . ILE A 1 85 ? -17.021 3.751 13.056 1.00 97.25 85 ILE A O 1
ATOM 702 N N . ARG A 1 86 ? -16.299 4.601 11.098 1.00 97.44 86 ARG A N 1
ATOM 703 C CA . ARG A 1 86 ? -17.579 4.532 10.378 1.00 97.44 86 ARG A CA 1
ATOM 704 C C . ARG A 1 86 ? -17.496 3.578 9.186 1.00 97.44 86 ARG A C 1
ATOM 706 O O . ARG A 1 86 ? -16.406 3.214 8.761 1.00 97.44 86 ARG A O 1
ATOM 713 N N . GLY A 1 87 ? -18.646 3.196 8.626 1.00 97.31 87 GLY A N 1
ATOM 714 C CA . GLY A 1 87 ? -18.711 2.308 7.452 1.00 97.31 87 GLY A CA 1
ATOM 715 C C . GLY A 1 87 ? -17.904 2.831 6.259 1.00 97.31 87 GLY A C 1
ATOM 716 O O . GLY A 1 87 ? -17.075 2.113 5.722 1.00 97.31 87 GLY A O 1
ATOM 717 N N . GLU A 1 88 ? -18.029 4.125 5.965 1.00 97.50 88 GLU A N 1
ATOM 718 C CA . GLU A 1 88 ? -17.244 4.851 4.951 1.00 97.50 88 GLU A CA 1
ATOM 719 C C . GLU A 1 88 ? -15.716 4.802 5.162 1.00 97.50 88 GLU A C 1
ATOM 721 O O . GLU A 1 88 ? -14.952 5.039 4.231 1.00 97.50 88 GLU A O 1
ATOM 726 N N . ASP A 1 89 ? -15.241 4.566 6.392 1.00 98.06 89 ASP A N 1
ATOM 727 C CA . ASP A 1 89 ? -13.814 4.361 6.652 1.00 98.06 89 ASP A CA 1
ATOM 728 C C . ASP A 1 89 ? -13.403 2.940 6.273 1.00 98.06 89 ASP A C 1
ATOM 730 O O . ASP A 1 89 ? -12.321 2.745 5.738 1.00 98.06 89 ASP A O 1
ATOM 734 N N . ILE A 1 90 ? -14.269 1.955 6.510 1.00 98.12 90 ILE A N 1
ATOM 735 C CA . ILE A 1 90 ? -14.015 0.569 6.114 1.00 98.12 90 ILE A CA 1
ATOM 736 C C . ILE A 1 90 ? -13.963 0.464 4.590 1.00 98.12 90 ILE A C 1
ATOM 738 O O . ILE A 1 90 ? -12.963 -0.018 4.070 1.00 98.12 90 ILE A O 1
ATOM 742 N N . GLU A 1 91 ? -14.958 1.016 3.890 1.00 98.19 91 GLU A N 1
ATOM 743 C CA . GLU A 1 91 ? -15.002 1.056 2.419 1.00 98.19 91 GLU A CA 1
ATOM 744 C C . GLU A 1 91 ? -13.737 1.703 1.834 1.00 98.19 91 GLU A C 1
ATOM 746 O O . GLU A 1 91 ? -13.106 1.158 0.934 1.00 98.19 91 GLU A O 1
ATOM 751 N N . TYR A 1 92 ? -13.285 2.817 2.420 1.00 98.12 92 TYR A N 1
ATOM 752 C CA . TYR A 1 92 ? -12.051 3.485 2.004 1.00 98.12 92 TYR A CA 1
ATOM 753 C C . TYR A 1 92 ? -10.804 2.586 2.123 1.00 98.12 92 TYR A C 1
ATOM 755 O O . TYR A 1 92 ? -9.954 2.582 1.230 1.00 98.12 92 TYR A O 1
ATOM 763 N N . PHE A 1 93 ? -10.665 1.827 3.215 1.00 98.38 93 PHE A N 1
ATOM 764 C CA . PHE A 1 93 ? -9.541 0.897 3.371 1.00 98.38 93 PHE A CA 1
ATOM 765 C C . PHE A 1 93 ? -9.673 -0.329 2.459 1.00 98.38 93 PHE A C 1
ATOM 767 O O . PHE A 1 93 ? -8.652 -0.806 1.963 1.00 98.38 93 PHE A O 1
ATOM 774 N N . GLU A 1 94 ? -10.891 -0.822 2.215 1.00 98.50 94 GLU A N 1
ATOM 775 C CA . GLU A 1 94 ? -11.157 -1.919 1.274 1.00 98.50 94 GLU A CA 1
ATOM 776 C C . GLU A 1 94 ? -10.772 -1.535 -0.155 1.00 98.50 94 GLU A C 1
ATOM 778 O O . GLU A 1 94 ? -10.066 -2.292 -0.822 1.00 98.50 94 GLU A O 1
ATOM 783 N N . ASP A 1 95 ? -11.155 -0.341 -0.607 1.00 98.25 95 ASP A N 1
ATOM 784 C CA . ASP A 1 95 ? -10.821 0.160 -1.942 1.00 98.25 95 ASP A CA 1
ATOM 785 C C . ASP A 1 95 ? -9.306 0.242 -2.152 1.00 98.25 95 ASP A C 1
ATOM 787 O O . ASP A 1 95 ? -8.779 -0.238 -3.162 1.00 98.25 95 ASP A O 1
ATOM 791 N N . ILE A 1 96 ? -8.582 0.796 -1.174 1.00 98.06 96 ILE A N 1
ATOM 792 C CA . ILE A 1 96 ? -7.118 0.877 -1.238 1.00 98.06 96 ILE A CA 1
ATOM 793 C C . ILE A 1 96 ? -6.504 -0.521 -1.238 1.00 98.06 96 ILE A C 1
ATOM 795 O O . ILE A 1 96 ? -5.646 -0.804 -2.076 1.00 98.06 96 ILE A O 1
ATOM 799 N N . TYR A 1 97 ? -6.949 -1.400 -0.337 1.00 98.38 97 TYR A N 1
ATOM 800 C CA . TYR A 1 97 ? -6.470 -2.778 -0.270 1.00 98.38 97 TYR A CA 1
ATOM 801 C C . TYR A 1 97 ? -6.663 -3.507 -1.601 1.00 98.38 97 TYR A C 1
ATOM 803 O O . TYR A 1 97 ? -5.728 -4.141 -2.083 1.00 98.38 97 TYR A O 1
ATOM 811 N N . ASN A 1 98 ? -7.828 -3.377 -2.236 1.00 98.31 98 ASN A N 1
ATOM 812 C CA . ASN A 1 98 ? -8.126 -4.042 -3.503 1.00 98.31 98 ASN A CA 1
ATOM 813 C C . ASN A 1 98 ? -7.202 -3.565 -4.633 1.00 98.31 98 ASN A C 1
ATOM 815 O O . ASN A 1 98 ? -6.661 -4.385 -5.379 1.00 98.31 98 ASN A O 1
ATOM 819 N N . ILE A 1 99 ? -6.967 -2.253 -4.733 1.00 97.88 99 ILE A N 1
ATOM 820 C CA . ILE A 1 99 ? -6.028 -1.684 -5.711 1.00 97.88 99 ILE A CA 1
ATOM 821 C C . ILE A 1 99 ? -4.610 -2.200 -5.446 1.00 97.88 99 ILE A C 1
ATOM 823 O O . ILE A 1 99 ? -3.906 -2.619 -6.364 1.00 97.88 99 ILE A O 1
ATOM 827 N N . PHE A 1 100 ? -4.186 -2.186 -4.188 1.00 97.94 100 PHE A N 1
ATOM 828 C CA . PHE A 1 100 ? -2.843 -2.576 -3.777 1.00 97.94 100 PHE A CA 1
ATOM 829 C C . PHE A 1 100 ? -2.575 -4.065 -3.951 1.00 97.94 100 PHE A C 1
ATOM 831 O O . PHE A 1 100 ? -1.522 -4.440 -4.469 1.00 97.94 100 PHE A O 1
ATOM 838 N N . LYS A 1 101 ? -3.555 -4.902 -3.625 1.00 98.12 101 LYS A N 1
ATOM 839 C CA . LYS A 1 101 ? -3.524 -6.334 -3.896 1.00 98.12 101 LYS A CA 1
ATOM 840 C C . LYS A 1 101 ? -3.397 -6.608 -5.387 1.00 98.12 101 LYS A C 1
ATOM 842 O O . LYS A 1 101 ? -2.512 -7.352 -5.789 1.00 98.12 101 LYS A O 1
ATOM 847 N N . HIS A 1 102 ? -4.202 -5.940 -6.213 1.00 97.75 102 HIS A N 1
ATOM 848 C CA . HIS A 1 102 ? -4.105 -6.083 -7.662 1.00 97.75 102 HIS A CA 1
ATOM 849 C C . HIS A 1 102 ? -2.714 -5.692 -8.193 1.00 97.75 102 HIS A C 1
ATOM 851 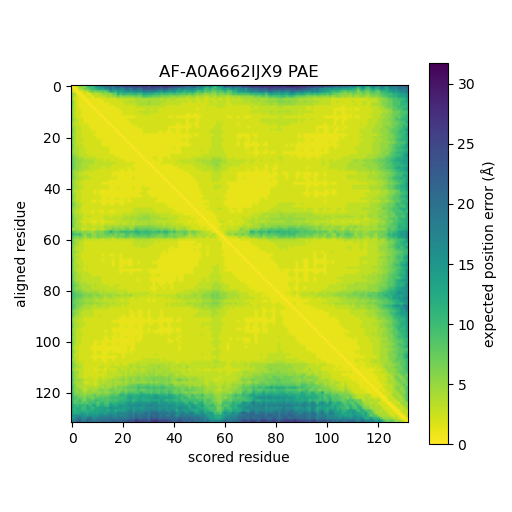O O . HIS A 1 102 ? -2.142 -6.391 -9.030 1.00 97.75 102 HIS A O 1
ATOM 857 N N . ILE A 1 103 ? -2.120 -4.612 -7.676 1.00 96.12 103 ILE A N 1
ATOM 858 C CA . ILE A 1 103 ? -0.745 -4.231 -8.022 1.00 96.12 103 ILE A CA 1
ATOM 859 C C . ILE A 1 103 ? 0.247 -5.334 -7.625 1.00 96.12 103 ILE A C 1
ATOM 861 O O . ILE A 1 103 ? 1.058 -5.737 -8.456 1.00 96.12 103 ILE A O 1
ATOM 865 N N . ALA A 1 104 ? 0.184 -5.848 -6.396 1.00 97.44 104 ALA A N 1
ATOM 866 C CA . ALA A 1 104 ? 1.081 -6.914 -5.951 1.00 97.44 104 ALA A CA 1
ATOM 867 C C . ALA A 1 104 ? 0.926 -8.188 -6.800 1.00 97.44 104 ALA A C 1
ATOM 869 O O . ALA A 1 104 ? 1.924 -8.757 -7.242 1.00 97.44 104 ALA A O 1
ATOM 870 N N . ASP A 1 105 ? -0.309 -8.590 -7.102 1.00 97.81 105 ASP A N 1
ATOM 871 C CA . ASP A 1 105 ? -0.609 -9.770 -7.916 1.00 97.81 105 ASP A CA 1
ATOM 872 C C . ASP A 1 105 ? -0.075 -9.619 -9.349 1.00 97.81 105 ASP A C 1
ATOM 874 O O . ASP A 1 105 ? 0.571 -10.529 -9.870 1.00 97.81 105 ASP A O 1
ATOM 878 N N . THR A 1 106 ? -0.252 -8.448 -9.971 1.00 97.25 106 THR A N 1
ATOM 879 C CA . THR A 1 106 ? 0.283 -8.182 -11.321 1.00 97.25 106 THR A CA 1
ATOM 880 C C . THR A 1 106 ? 1.811 -8.125 -11.353 1.00 97.25 106 THR A C 1
ATOM 882 O O . THR A 1 106 ? 2.414 -8.487 -12.367 1.00 97.25 106 THR A O 1
ATOM 885 N N . ILE A 1 107 ? 2.467 -7.706 -10.264 1.00 95.56 107 ILE A N 1
ATOM 886 C CA . ILE A 1 107 ? 3.928 -7.790 -10.149 1.00 95.56 107 ILE A CA 1
ATOM 887 C C . ILE A 1 107 ? 4.367 -9.254 -10.042 1.00 95.56 107 ILE A C 1
ATOM 889 O O . ILE A 1 107 ? 5.237 -9.674 -10.806 1.00 95.56 107 ILE A O 1
ATOM 893 N N . LYS A 1 108 ? 3.736 -10.048 -9.166 1.00 95.44 108 LYS A N 1
ATOM 894 C CA . LYS A 1 108 ? 4.036 -11.482 -8.988 1.00 95.44 108 LYS A CA 1
ATOM 895 C C . LYS A 1 108 ? 3.818 -12.287 -10.271 1.00 95.44 108 LYS A C 1
ATOM 897 O O . LYS A 1 108 ? 4.595 -13.191 -10.564 1.00 95.44 108 LYS A O 1
ATOM 902 N N . ALA A 1 109 ? 2.800 -11.935 -11.054 1.00 96.06 109 ALA A N 1
ATOM 903 C CA . ALA A 1 109 ? 2.518 -12.543 -12.352 1.00 96.06 109 ALA A CA 1
ATOM 904 C C . ALA A 1 109 ? 3.465 -12.072 -13.477 1.00 96.06 109 ALA A C 1
ATOM 906 O O . ALA A 1 109 ? 3.441 -12.627 -14.573 1.00 96.06 109 ALA A O 1
ATOM 907 N N . GLY A 1 110 ? 4.289 -11.042 -13.243 1.00 93.75 110 GLY A N 1
ATOM 908 C CA . GLY A 1 110 ? 5.171 -10.434 -14.248 1.00 93.75 110 GLY A CA 1
ATOM 909 C C . GLY A 1 110 ? 4.472 -9.469 -15.217 1.00 93.75 110 GLY A C 1
ATOM 910 O O . GLY A 1 110 ? 5.135 -8.750 -15.967 1.00 93.75 110 GLY A O 1
ATOM 911 N N . GLU A 1 111 ? 3.143 -9.375 -15.172 1.00 93.94 111 GLU A N 1
ATOM 912 C CA . GLU A 1 111 ? 2.325 -8.509 -16.031 1.00 93.94 111 GLU A CA 1
ATOM 913 C C . GLU A 1 111 ? 2.656 -7.020 -15.856 1.00 93.94 111 GLU A C 1
ATOM 915 O O . GLU A 1 111 ? 2.596 -6.228 -16.809 1.00 93.94 111 GLU A O 1
ATOM 920 N N . TYR A 1 112 ? 3.049 -6.634 -14.641 1.00 91.81 112 TYR A N 1
ATOM 921 C CA . TYR A 1 112 ? 3.476 -5.277 -14.329 1.00 91.81 112 TYR A CA 1
ATOM 922 C C . TYR A 1 112 ? 4.748 -4.887 -15.096 1.00 91.81 112 TYR A C 1
ATOM 924 O O . TYR A 1 112 ? 4.798 -3.835 -15.744 1.00 91.81 112 TYR A O 1
ATOM 932 N N . GLU A 1 113 ? 5.763 -5.760 -15.080 1.00 91.62 113 GLU A N 1
ATOM 933 C CA . GLU A 1 113 ? 7.017 -5.573 -15.819 1.00 91.62 113 GLU A CA 1
ATOM 934 C C . GLU A 1 113 ? 6.745 -5.477 -17.328 1.00 91.62 113 GLU A C 1
ATOM 936 O O . GLU A 1 113 ? 7.259 -4.585 -18.015 1.00 91.62 113 GLU A O 1
ATOM 941 N N . GLU A 1 114 ? 5.910 -6.369 -17.863 1.00 90.19 114 GLU A N 1
ATOM 942 C CA . GLU A 1 114 ? 5.549 -6.355 -19.280 1.00 90.19 114 GLU A CA 1
ATOM 943 C C . GLU A 1 114 ? 4.867 -5.049 -19.695 1.00 90.19 11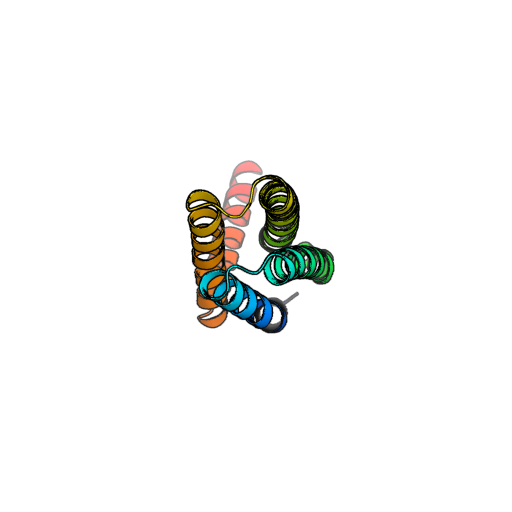4 GLU A C 1
ATOM 945 O O . GLU A 1 114 ? 5.188 -4.461 -20.739 1.00 90.19 114 GLU A O 1
ATOM 950 N N . SER A 1 115 ? 3.929 -4.581 -18.872 1.00 89.38 115 SER A N 1
ATOM 951 C CA . SER A 1 115 ? 3.189 -3.341 -19.098 1.00 89.38 115 SER A CA 1
ATOM 952 C C . SER A 1 115 ? 4.117 -2.131 -19.063 1.00 89.38 115 SER A C 1
ATOM 954 O O . SER A 1 115 ? 4.061 -1.278 -19.959 1.00 89.38 115 SER A O 1
ATOM 956 N N . PHE A 1 116 ? 5.043 -2.094 -18.103 1.00 87.75 116 PHE A N 1
ATOM 957 C CA . PHE A 1 116 ? 6.072 -1.064 -18.022 1.00 87.75 116 PHE A CA 1
ATOM 958 C C . PHE A 1 116 ? 6.927 -1.008 -19.298 1.00 87.75 116 PHE A C 1
ATOM 960 O O . PHE A 1 116 ? 7.058 0.054 -19.922 1.00 87.75 116 PHE A O 1
ATOM 967 N N . HIS A 1 117 ? 7.431 -2.154 -19.766 1.00 87.69 117 HIS A N 1
ATOM 968 C CA . HIS A 1 117 ? 8.230 -2.228 -20.989 1.00 87.69 117 HIS A CA 1
ATOM 969 C C . HIS A 1 117 ? 7.440 -1.846 -22.247 1.00 87.69 117 HIS A C 1
ATOM 971 O O . HIS A 1 117 ? 7.968 -1.151 -23.125 1.00 87.69 117 HIS A O 1
ATOM 977 N N . LYS A 1 118 ? 6.164 -2.245 -22.351 1.00 88.00 118 LYS A N 1
ATOM 978 C CA . LYS A 1 118 ? 5.273 -1.822 -23.446 1.00 88.00 118 LYS A CA 1
ATOM 979 C C . LYS A 1 118 ? 5.124 -0.297 -23.471 1.00 88.00 118 LYS A C 1
ATOM 981 O O . LYS A 1 118 ? 5.266 0.306 -24.540 1.00 88.00 118 LYS A O 1
ATOM 986 N N . MET A 1 119 ? 4.905 0.335 -22.317 1.00 85.25 119 MET A N 1
ATOM 987 C CA . MET A 1 119 ? 4.800 1.795 -22.202 1.00 85.25 119 MET A CA 1
ATOM 988 C C . MET A 1 119 ? 6.118 2.505 -22.525 1.00 85.25 119 MET A C 1
ATOM 990 O O . MET A 1 119 ? 6.118 3.494 -23.261 1.00 85.25 119 MET A O 1
ATOM 994 N N . ALA A 1 120 ? 7.254 1.997 -22.044 1.00 84.62 120 ALA A N 1
ATOM 995 C CA . ALA A 1 120 ? 8.573 2.543 -22.363 1.00 84.62 120 ALA A CA 1
ATOM 996 C C . ALA A 1 120 ? 8.859 2.506 -23.879 1.00 84.62 120 ALA A C 1
ATOM 998 O O . ALA A 1 120 ? 9.259 3.514 -24.469 1.00 84.62 120 ALA A O 1
ATOM 999 N N . LYS A 1 121 ? 8.549 1.383 -24.546 1.00 84.62 121 LYS A N 1
ATOM 1000 C CA . LYS A 1 121 ? 8.679 1.237 -26.008 1.00 84.62 121 LYS A CA 1
ATOM 1001 C C . LYS A 1 121 ? 7.762 2.181 -26.792 1.00 84.62 121 LYS A C 1
ATOM 1003 O O . LYS A 1 121 ? 8.119 2.576 -27.902 1.00 84.62 121 LYS A O 1
ATOM 1008 N N . ARG A 1 122 ? 6.570 2.505 -26.278 1.00 83.12 122 ARG A N 1
ATOM 1009 C CA . ARG A 1 122 ? 5.665 3.496 -26.895 1.00 83.12 122 ARG A CA 1
ATOM 1010 C C . ARG A 1 122 ? 6.231 4.912 -26.759 1.00 83.12 122 ARG A C 1
ATOM 1012 O O . ARG A 1 122 ? 6.427 5.570 -27.773 1.00 83.12 122 ARG A O 1
ATOM 1019 N N . ARG A 1 123 ? 6.638 5.313 -25.547 1.00 80.81 123 ARG A N 1
ATOM 1020 C CA . ARG A 1 123 ? 7.249 6.630 -25.276 1.00 80.81 123 ARG A CA 1
ATOM 1021 C C . ARG A 1 123 ? 8.478 6.910 -26.147 1.00 80.81 123 ARG A C 1
ATOM 1023 O O . ARG A 1 123 ? 8.618 8.005 -26.683 1.00 80.81 123 ARG A O 1
ATOM 1030 N N . SER A 1 124 ? 9.341 5.911 -26.340 1.00 78.44 124 SER A N 1
ATOM 1031 C CA . SER A 1 124 ? 10.508 6.036 -27.225 1.00 78.44 124 SER A CA 1
ATOM 1032 C C . SER A 1 124 ? 10.120 6.264 -28.693 1.00 78.44 124 SER A C 1
ATOM 1034 O O . SER A 1 124 ? 10.721 7.103 -29.365 1.00 78.44 124 SER A O 1
ATOM 1036 N N . ARG A 1 125 ? 9.093 5.558 -29.189 1.00 77.12 125 ARG A N 1
ATOM 1037 C CA . ARG A 1 125 ? 8.588 5.726 -30.560 1.00 77.12 125 ARG A CA 1
ATOM 1038 C C . ARG A 1 125 ? 7.982 7.108 -30.783 1.00 77.12 125 ARG A C 1
ATOM 1040 O O . ARG A 1 125 ? 8.275 7.725 -31.802 1.00 77.12 125 ARG A O 1
ATOM 1047 N N . ASP A 1 126 ? 7.191 7.599 -29.837 1.00 77.94 126 ASP A N 1
ATOM 1048 C CA . ASP A 1 126 ? 6.542 8.907 -29.959 1.00 77.94 126 ASP A CA 1
ATOM 1049 C C . ASP A 1 126 ? 7.554 10.054 -29.911 1.00 77.94 126 ASP A C 1
ATOM 1051 O O . ASP A 1 126 ? 7.422 11.019 -30.660 1.00 77.94 126 ASP A O 1
ATOM 1055 N N . ARG A 1 127 ? 8.612 9.926 -29.100 1.00 74.12 127 ARG A N 1
ATOM 1056 C CA . ARG A 1 127 ? 9.711 10.899 -29.072 1.00 74.12 127 ARG A CA 1
ATOM 1057 C C . ARG A 1 127 ? 10.421 11.001 -30.426 1.00 74.12 127 ARG A C 1
ATOM 1059 O O . ARG A 1 127 ? 10.553 12.099 -30.951 1.00 74.12 127 ARG A O 1
ATOM 1066 N N . ARG A 1 128 ? 10.768 9.864 -31.043 1.00 73.75 128 ARG A N 1
ATOM 1067 C CA . ARG A 1 128 ? 11.415 9.825 -32.372 1.00 73.75 128 ARG A CA 1
ATOM 1068 C C . ARG A 1 128 ? 10.564 10.421 -33.496 1.00 73.75 128 ARG A C 1
ATOM 1070 O O . ARG A 1 128 ? 11.122 10.846 -34.498 1.00 73.75 128 ARG A O 1
ATOM 1077 N N . LYS A 1 129 ? 9.234 10.413 -33.361 1.00 69.44 129 LYS A N 1
ATOM 1078 C CA . LYS A 1 129 ? 8.310 11.033 -34.326 1.00 69.44 129 LYS A CA 1
ATOM 1079 C C . LYS A 1 129 ? 8.195 12.550 -34.175 1.00 69.44 129 LYS A C 1
ATOM 1081 O O . LYS A 1 129 ? 7.758 13.192 -35.111 1.00 69.44 129 LYS A O 1
ATOM 1086 N N . ARG A 1 130 ? 8.512 13.102 -32.999 1.00 66.88 130 ARG A N 1
ATOM 1087 C CA . ARG A 1 130 ? 8.479 14.553 -32.731 1.00 66.88 130 ARG A CA 1
ATOM 1088 C C . ARG A 1 130 ? 9.794 15.253 -33.077 1.00 66.88 130 ARG A C 1
ATOM 1090 O O . ARG A 1 130 ? 9.822 16.471 -33.156 1.00 66.88 130 ARG A O 1
ATOM 1097 N N . GLU A 1 131 ? 10.871 14.482 -33.206 1.00 66.62 131 GLU A N 1
ATOM 1098 C CA . GLU A 1 131 ? 12.217 14.945 -33.567 1.00 66.62 131 GLU A CA 1
ATOM 1099 C C . GLU A 1 131 ? 12.485 14.842 -35.092 1.00 66.62 131 GLU A C 1
ATOM 1101 O O . GLU A 1 131 ? 13.594 15.134 -35.530 1.00 66.62 131 GLU A O 1
ATOM 1106 N N . GLN A 1 132 ? 11.482 14.425 -35.882 1.00 56.28 132 GLN A N 1
ATOM 1107 C CA . GLN A 1 132 ? 11.448 14.416 -37.355 1.00 56.28 132 GLN A CA 1
ATOM 1108 C C . GLN A 1 132 ? 10.447 15.460 -37.845 1.00 56.28 132 GLN A C 1
ATOM 1110 O O . GLN A 1 132 ? 10.721 16.068 -38.900 1.00 56.28 132 GLN A O 1
#

Radius of gyration: 17.16 Å; Cα contacts (8 Å, |Δi|>4): 103; chains: 1; bounding box: 39×28×54 Å

Mean predicted aligned error: 4.26 Å

Nearest PDB structures (foldseek):
  8dz8-assembly8_H  TM=5.346E-01  e=3.306E-01  synthetic construct
  2lfd-assembly1_A  TM=4.278E-01  e=1.224E+00  Escherichia coli
  6jx6-assembly1_A  TM=3.155E-01  e=2.626E+00  Homo sapiens
  1few-assembly1_A  TM=3.349E-01  e=7.399E+00  Homo sapiens

pLDDT: mean 92.96, std 8.67, range [56.28, 98.69]

Foldseek 3Di:
DDLVLVLVLLVVLLVLCVVLLVLLVVCLVPVDLVSLLVSLVSLLVSLVVCQVVCVVVVHSPVSVVSNVVSVVSVVLSVVCVVVPDDPVSSVVSVVVSVVSVVVSVCSVVCVVSVVSVVVVVVVVVVVVVVVD

Sequence (132 aa):
MTSKEFREMLADFVEEFDPILQKFEEFLKKKDLDIAREISSLLIRLGISFQRSFKEHSHSVLTASMYEAGLRISERTNLMKIRGIRGEDIEYFEDIYNIFKHIADTIKAGEYEESFHKMAKRRSRDRRKREQ

Secondary structure (DSSP, 8-state):
--HHHHHHHHHHHHHHHHHHHHHHHHHHHH--HHHHHHHHHHHHHHHHHHHHHHHHTT--HHHHHHHHHHHHHHHHHHHHHHH---HHHHHHHHHHHHHHHHHHHHHHTTHHHHHHHHHHHHHHHHHHHH--

Solvent-accessi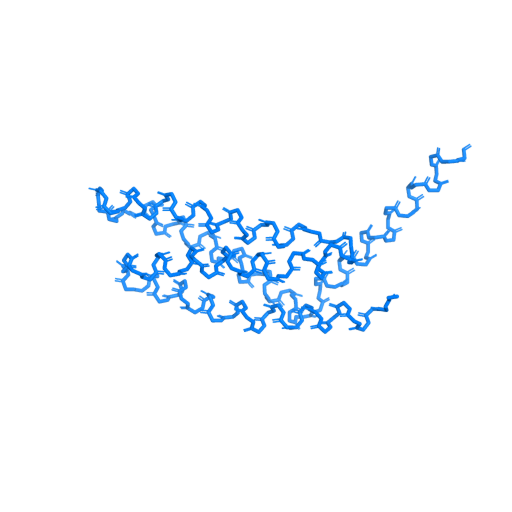ble surface area (backbone atoms only — not comparable to full-atom values): 7094 Å² total; per-residue (Å²): 141,56,76,63,61,55,51,51,53,52,50,57,50,42,66,66,43,50,62,47,55,52,40,48,56,48,24,74,73,67,71,41,68,69,46,43,47,47,44,15,54,50,28,33,47,52,12,58,74,43,35,62,64,32,44,76,69,75,45,50,63,66,28,48,51,33,28,53,49,11,52,53,40,42,56,50,46,55,51,29,72,75,73,51,86,49,71,74,53,52,54,53,52,49,53,50,45,53,56,51,49,51,52,49,51,32,48,77,70,44,52,44,59,52,50,52,52,53,51,52,58,47,55,55,52,55,50,60,62,74,79,107